Protein AF-A0A8J7RAK9-F1 (afdb_monomer)

Nearest PDB structures (foldseek):
  6xrw-assembly2_C  TM=6.186E-01  e=1.526E+00  Pseudomonas aeruginosa
  3kxe-assembly1_B  TM=7.123E-01  e=4.714E+00  Caulobacter vibrioides NA1000
  8c24-assembly1_B  TM=6.268E-01  e=6.250E+00  Mycobacterium tuberculosis H37Rv

Solvent-accessible surface area (backbone atoms only — not comparable to full-atom values): 3432 Å² total; per-residue (Å²): 125,69,62,63,62,55,48,60,61,67,47,77,81,36,75,66,56,57,50,35,55,59,39,23,76,75,65,37,60,73,55,23,51,56,54,48,52,52,54,51,52,51,52,53,48,50,34,64,74,68,70,49,76,88,74,91,126

Secondary structure (DSSP, 8-state):
-HHHHHHHHHT-S-HHHHHHHHHHHHH-HHHHHHHHHHHHHHHHHHHHHTT------

Foldseek 3Di:
DPPVVVVVVVVPVPPLVVQLVVVCVPPNNVVSVVVSVVVVVVVVVCCVVVVPDDDPD

Radius of gyration: 13.49 Å; Cα contacts (8 Å, |Δi|>4): 15; chains: 1; bounding box: 25×21×36 Å

Mean predicted aligned error: 9.66 Å

Structure (mmCIF, N/CA/C/O backbone):
data_AF-A0A8J7RAK9-F1
#
_entry.id   AF-A0A8J7RAK9-F1
#
loop_
_atom_site.group_PDB
_atom_site.id
_atom_site.type_symbol
_atom_site.label_atom_id
_atom_site.label_alt_id
_atom_site.label_comp_id
_atom_site.label_asym_id
_atom_site.label_entity_id
_atom_site.label_seq_id
_atom_site.pdbx_PDB_ins_code
_atom_site.Cartn_x
_atom_site.Cartn_y
_atom_site.Cartn_z
_atom_site.occupancy
_atom_site.B_iso_or_equiv
_atom_site.auth_seq_id
_atom_site.auth_comp_id
_atom_site.auth_asym_id
_atom_site.auth_atom_id
_atom_site.pdbx_PDB_model_num
ATOM 1 N N . MET A 1 1 ? 1.385 12.045 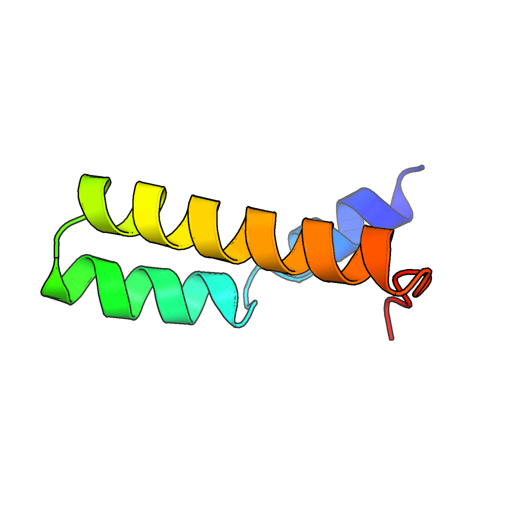-23.902 1.00 50.75 1 MET A N 1
ATOM 2 C CA . MET A 1 1 ? 1.536 12.346 -22.457 1.00 50.75 1 MET A CA 1
ATOM 3 C C . MET A 1 1 ? 0.223 12.501 -21.686 1.00 50.75 1 MET A C 1
ATOM 5 O O . MET A 1 1 ? 0.231 12.234 -20.496 1.00 50.75 1 MET A O 1
ATOM 9 N N . ASN A 1 2 ? -0.911 12.851 -22.311 1.00 54.03 2 ASN A N 1
ATOM 10 C CA . ASN A 1 2 ? -2.155 13.102 -21.563 1.00 54.03 2 ASN A CA 1
ATOM 11 C C . ASN A 1 2 ? -2.980 11.839 -21.215 1.00 54.03 2 ASN A C 1
ATOM 13 O O . ASN A 1 2 ? -3.826 11.890 -20.337 1.00 54.03 2 ASN A O 1
ATOM 17 N N . GLN A 1 3 ? -2.744 10.696 -21.871 1.00 56.75 3 GLN A N 1
ATOM 18 C CA . GLN A 1 3 ? -3.556 9.485 -21.662 1.00 56.75 3 GLN A CA 1
ATOM 19 C C . GLN A 1 3 ? -3.192 8.735 -20.370 1.00 56.75 3 GLN A C 1
ATOM 21 O O . GLN A 1 3 ? -4.086 8.346 -19.632 1.00 56.75 3 GLN A O 1
ATOM 26 N N . VAL A 1 4 ? -1.898 8.625 -20.043 1.00 56.16 4 VAL A N 1
ATOM 27 C CA . VAL A 1 4 ? -1.400 7.936 -18.834 1.00 56.16 4 VAL A CA 1
ATOM 28 C C . VAL A 1 4 ? -1.831 8.664 -17.559 1.00 56.16 4 VAL A C 1
ATOM 30 O O . VAL A 1 4 ? -2.367 8.055 -16.639 1.00 56.16 4 VAL A O 1
ATOM 33 N N . ALA A 1 5 ? -1.689 9.994 -17.529 1.00 49.59 5 ALA A N 1
ATOM 34 C CA .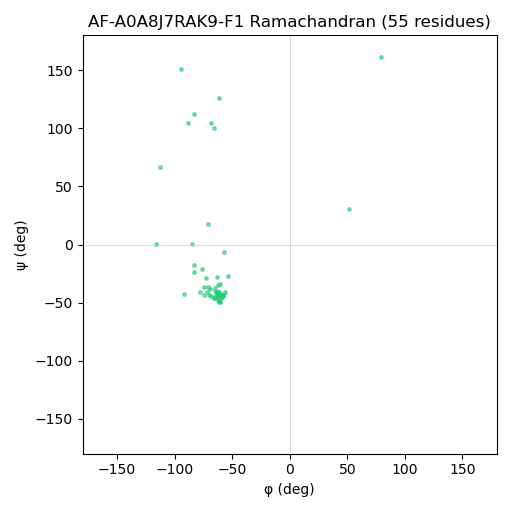 ALA A 1 5 ? -2.156 10.809 -16.409 1.00 49.59 5 ALA A CA 1
ATOM 35 C C . ALA A 1 5 ? -3.685 10.723 -16.230 1.00 49.59 5 ALA A C 1
ATOM 37 O O . ALA A 1 5 ? -4.176 10.720 -15.105 1.00 49.59 5 ALA A O 1
ATOM 38 N N . HIS A 1 6 ? -4.438 10.607 -17.329 1.00 54.09 6 HIS A N 1
ATOM 39 C CA . HIS A 1 6 ? -5.900 10.531 -17.313 1.00 54.09 6 HIS A CA 1
ATOM 40 C C . HIS A 1 6 ? -6.450 9.115 -17.032 1.00 54.09 6 HIS A C 1
ATOM 42 O O . HIS A 1 6 ? -7.577 8.963 -16.560 1.00 54.09 6 HIS A O 1
ATOM 48 N N . ALA A 1 7 ? -5.667 8.066 -17.297 1.00 56.66 7 ALA A N 1
ATOM 49 C CA . ALA A 1 7 ? -5.949 6.695 -16.868 1.00 56.66 7 ALA A CA 1
ATOM 50 C C . ALA A 1 7 ? -5.670 6.527 -15.364 1.00 56.66 7 ALA A C 1
ATOM 52 O O . ALA A 1 7 ? -6.523 6.032 -14.624 1.00 56.66 7 ALA A O 1
ATOM 53 N N . ALA A 1 8 ? -4.547 7.071 -14.884 1.00 51.31 8 ALA A N 1
ATOM 54 C CA . ALA A 1 8 ? -4.179 7.064 -13.469 1.00 51.31 8 ALA A CA 1
ATOM 55 C C . ALA A 1 8 ? -5.201 7.794 -12.573 1.00 51.31 8 ALA A C 1
ATOM 57 O O . ALA A 1 8 ? -5.457 7.364 -11.448 1.00 51.31 8 ALA A O 1
ATOM 58 N N . THR A 1 9 ? -5.840 8.862 -13.065 1.00 53.91 9 THR A N 1
ATOM 59 C CA . THR A 1 9 ? -6.925 9.542 -12.333 1.00 53.91 9 THR A CA 1
ATOM 60 C C . THR A 1 9 ? -8.231 8.741 -12.314 1.00 53.91 9 THR A C 1
ATOM 62 O O . THR A 1 9 ? -8.976 8.837 -11.336 1.00 53.91 9 THR A O 1
ATOM 65 N N . ARG A 1 10 ? -8.508 7.912 -13.334 1.00 53.34 10 ARG A N 1
ATOM 66 C CA . ARG A 1 10 ? -9.669 6.999 -13.364 1.00 53.34 10 ARG A CA 1
ATOM 67 C C . ARG A 1 10 ? -9.494 5.755 -12.492 1.00 53.34 10 ARG A C 1
ATOM 69 O O . ARG A 1 10 ? -10.490 5.222 -12.010 1.00 53.34 10 ARG A O 1
ATOM 76 N N . ALA A 1 11 ? -8.261 5.376 -12.165 1.00 54.91 11 ALA A N 1
ATOM 77 C CA . ALA A 1 11 ? -7.943 4.340 -11.179 1.00 54.91 11 ALA A CA 1
ATOM 78 C C . ALA A 1 11 ? -8.225 4.758 -9.713 1.00 54.91 11 ALA A C 1
ATOM 80 O O . ALA A 1 11 ? -7.751 4.119 -8.776 1.00 54.91 11 ALA A O 1
ATOM 81 N N . GLN A 1 12 ? -9.026 5.808 -9.478 1.00 51.12 12 GLN A N 1
ATOM 82 C CA . GLN A 1 12 ? -9.448 6.296 -8.154 1.00 51.12 12 GLN A CA 1
ATOM 83 C C . GLN A 1 12 ? -10.162 5.242 -7.274 1.00 51.12 12 GLN A C 1
ATOM 85 O O . GLN A 1 12 ? -10.401 5.495 -6.092 1.00 51.12 12 GLN A O 1
ATOM 90 N N . LYS A 1 13 ? -10.462 4.050 -7.801 1.00 55.69 13 LYS A N 1
ATOM 91 C CA . LYS A 1 13 ? -10.764 2.830 -7.034 1.00 55.69 13 LYS A CA 1
ATOM 92 C C . LYS A 1 13 ? -9.657 1.792 -7.234 1.00 55.69 13 LYS A C 1
ATOM 94 O O . LYS A 1 13 ? -9.872 0.765 -7.866 1.00 55.69 13 LYS A O 1
ATOM 99 N N . ASN A 1 14 ? -8.458 2.078 -6.738 1.00 70.56 14 ASN A N 1
ATOM 100 C CA . ASN A 1 14 ? -7.390 1.088 -6.722 1.00 70.56 14 ASN A CA 1
ATOM 101 C C . ASN A 1 14 ? -7.365 0.358 -5.374 1.00 70.56 14 ASN A C 1
ATOM 103 O O . ASN A 1 14 ? -7.702 0.910 -4.323 1.00 70.56 14 ASN A O 1
ATOM 107 N N . VAL A 1 15 ? -6.913 -0.892 -5.412 1.00 82.56 15 VAL A N 1
ATOM 108 C CA . VAL A 1 15 ? -6.753 -1.767 -4.240 1.00 82.56 15 VAL A CA 1
ATOM 109 C C . VAL A 1 15 ? -5.911 -1.099 -3.140 1.00 82.56 15 VAL A C 1
ATOM 111 O O . VAL A 1 15 ? -6.080 -1.374 -1.954 1.00 82.56 15 VAL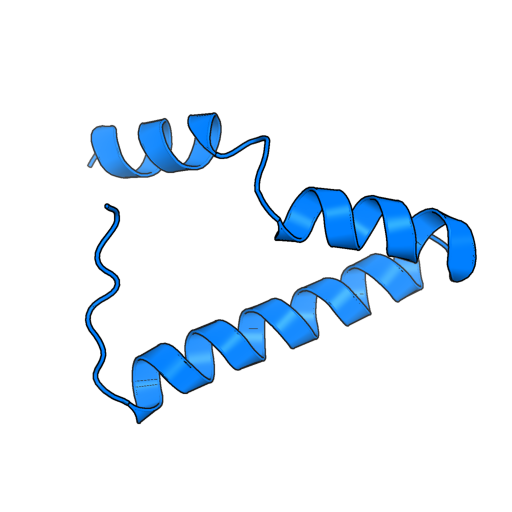 A O 1
ATOM 114 N N . LEU A 1 16 ? -5.013 -0.179 -3.509 1.00 85.25 16 LEU A N 1
ATOM 115 C CA . LEU A 1 16 ? -4.192 0.581 -2.568 1.00 85.25 16 LEU A CA 1
ATOM 116 C C . LEU A 1 16 ? -5.007 1.587 -1.742 1.00 85.25 16 LEU A C 1
ATOM 118 O O . LEU A 1 16 ? -4.738 1.729 -0.549 1.00 85.25 16 LEU A O 1
ATOM 122 N N . ARG A 1 17 ? -6.010 2.248 -2.333 1.00 85.19 17 ARG A N 1
ATOM 123 C CA . ARG A 1 17 ? -6.890 3.189 -1.629 1.00 85.19 17 ARG A CA 1
ATOM 124 C C . ARG A 1 17 ? -7.820 2.468 -0.666 1.00 85.19 17 ARG A C 1
ATOM 126 O O . ARG A 1 17 ? -7.95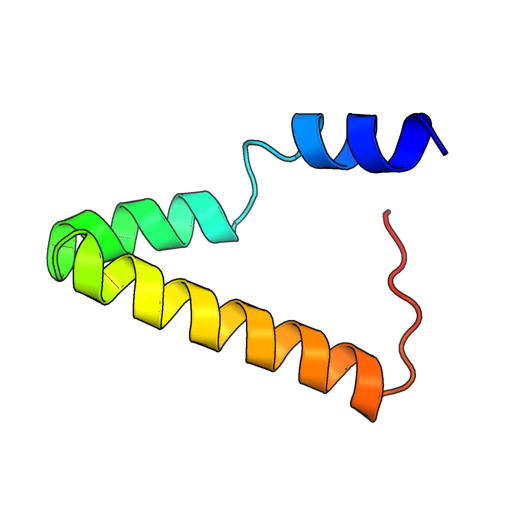8 2.905 0.471 1.00 85.19 17 ARG A O 1
ATOM 133 N N . GLU A 1 18 ? -8.401 1.350 -1.085 1.00 89.69 18 GLU A N 1
ATOM 134 C CA . GLU A 1 18 ? -9.233 0.517 -0.206 1.00 89.69 18 GLU A CA 1
ATOM 135 C C . GLU A 1 18 ? -8.419 -0.031 0.969 1.00 89.69 18 GLU A C 1
ATOM 137 O O . GLU A 1 18 ? -8.827 0.073 2.127 1.00 89.69 18 GLU A O 1
ATOM 142 N N . TRP A 1 19 ? -7.209 -0.522 0.686 1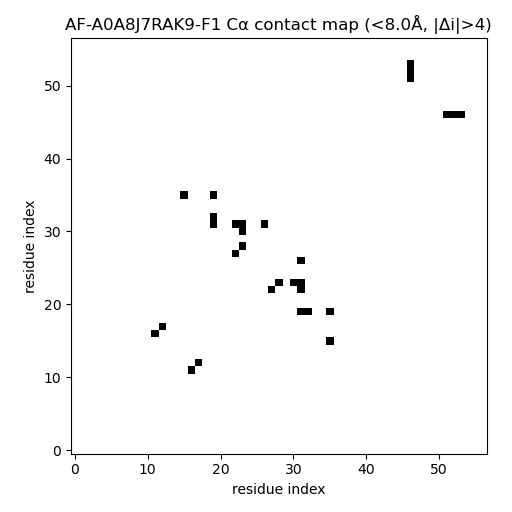.00 90.00 19 TRP A N 1
ATOM 143 C CA . TRP A 1 19 ? -6.285 -0.972 1.720 1.00 90.00 19 TRP A CA 1
ATOM 144 C C . TRP A 1 19 ? -5.895 0.161 2.679 1.00 90.00 19 TRP A C 1
ATOM 146 O O . TRP A 1 19 ? -5.851 -0.047 3.892 1.00 90.00 19 TRP A O 1
ATOM 156 N N . TYR A 1 20 ? -5.634 1.364 2.156 1.00 92.06 20 TYR A N 1
ATOM 157 C CA . TYR A 1 20 ? -5.327 2.539 2.968 1.00 92.06 20 TYR A CA 1
ATOM 158 C C . TYR A 1 20 ? -6.482 2.909 3.897 1.00 92.06 20 TYR A C 1
ATOM 160 O O . TYR A 1 20 ? -6.242 3.080 5.090 1.00 92.06 20 TYR A O 1
ATOM 168 N N . GLU A 1 21 ? -7.714 3.000 3.392 1.00 92.44 21 GLU A N 1
ATOM 169 C CA . GLU A 1 21 ? -8.877 3.363 4.210 1.00 92.44 21 GLU A CA 1
ATOM 170 C C . GLU A 1 21 ? -9.144 2.314 5.301 1.00 92.44 21 GLU A C 1
ATOM 172 O O . GLU A 1 21 ? -9.340 2.672 6.466 1.00 92.44 21 GLU A O 1
ATOM 177 N N . ALA A 1 22 ? -9.018 1.022 4.972 1.00 92.94 22 ALA A N 1
ATOM 178 C CA . ALA A 1 22 ? -9.103 -0.054 5.959 1.00 92.94 22 ALA A CA 1
ATOM 179 C C . ALA A 1 22 ? -8.019 0.075 7.044 1.00 92.94 22 ALA A C 1
ATOM 181 O O . ALA A 1 22 ? -8.295 -0.071 8.236 1.00 92.94 22 ALA A O 1
ATOM 182 N N . LYS A 1 23 ? -6.774 0.394 6.661 1.00 92.69 23 LYS A N 1
ATOM 183 C CA . LYS A 1 23 ? -5.667 0.543 7.616 1.00 92.69 23 LYS A CA 1
ATOM 184 C C . LYS A 1 23 ? -5.804 1.812 8.454 1.00 92.69 23 LYS A C 1
ATOM 186 O O . LYS A 1 23 ? -5.583 1.761 9.662 1.00 92.69 23 LYS A O 1
ATOM 191 N N . LYS A 1 24 ? -6.208 2.927 7.847 1.00 94.56 24 LYS A N 1
ATOM 192 C CA . LYS A 1 24 ? -6.439 4.223 8.500 1.00 94.56 24 LYS A CA 1
ATOM 193 C C . LYS A 1 24 ? -7.438 4.103 9.646 1.00 94.56 24 LYS A C 1
ATOM 195 O O . LYS A 1 24 ? -7.180 4.677 10.700 1.00 94.56 24 LYS A O 1
ATOM 200 N N . HIS A 1 25 ? -8.507 3.324 9.475 1.00 93.75 25 HIS A N 1
ATOM 201 C CA . HIS A 1 25 ? -9.482 3.081 10.541 1.00 93.75 25 HIS A CA 1
ATOM 202 C C . HIS A 1 25 ? -8.879 2.344 11.755 1.00 93.75 25 HIS A C 1
ATOM 204 O O . HIS A 1 25 ? -9.330 2.532 12.879 1.00 93.75 25 HIS A O 1
ATOM 210 N N . VAL A 1 26 ? -7.838 1.529 11.552 1.00 95.75 26 VAL A N 1
ATOM 211 C CA . VAL A 1 26 ? -7.208 0.725 12.616 1.00 95.75 26 VAL A CA 1
ATOM 212 C C . VAL A 1 26 ? -6.034 1.445 13.284 1.00 95.75 26 VAL A C 1
ATOM 214 O O . VAL A 1 26 ? -5.883 1.374 14.500 1.00 95.75 26 VAL A O 1
ATOM 217 N N . ILE A 1 27 ? -5.169 2.114 12.511 1.00 94.12 27 ILE A N 1
ATOM 218 C CA . ILE A 1 27 ? -3.891 2.663 13.017 1.00 94.12 27 ILE A CA 1
ATOM 219 C C . ILE A 1 27 ? -3.793 4.192 12.955 1.00 94.12 27 ILE A C 1
ATOM 221 O O . ILE A 1 27 ? -2.763 4.755 13.337 1.00 94.12 27 ILE A O 1
ATOM 225 N N . GLY A 1 28 ? -4.839 4.867 12.478 1.00 94.88 28 GLY A N 1
ATOM 226 C CA . GLY A 1 28 ? -4.856 6.309 12.258 1.00 94.88 28 GLY A CA 1
ATOM 227 C C . GLY A 1 28 ? -4.155 6.740 10.964 1.00 94.88 28 GLY A C 1
ATOM 228 O O . GLY A 1 28 ? -3.344 6.017 10.378 1.00 94.88 28 GLY A O 1
ATOM 229 N N . ALA A 1 29 ? -4.469 7.957 10.513 1.00 92.69 29 ALA A N 1
ATOM 230 C CA . ALA A 1 29 ? -4.077 8.461 9.196 1.00 92.69 29 ALA A CA 1
ATOM 231 C C . ALA A 1 29 ? -2.553 8.525 8.986 1.00 92.69 29 ALA A C 1
ATOM 233 O O . ALA A 1 29 ? -2.060 7.994 7.992 1.00 92.69 29 ALA A O 1
ATOM 234 N N . SER A 1 30 ? -1.789 9.103 9.920 1.00 93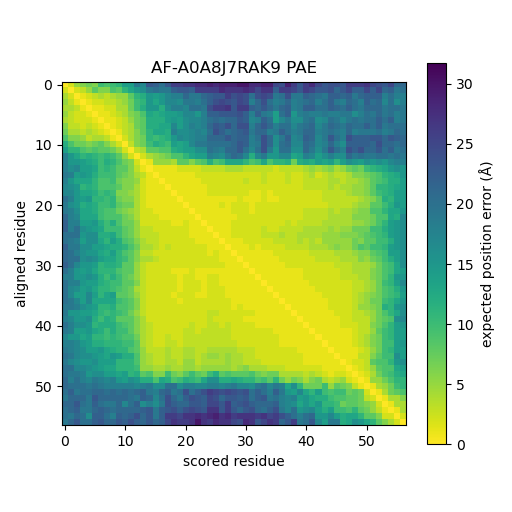.94 30 SER A N 1
ATOM 235 C CA . SER A 1 30 ? -0.338 9.293 9.747 1.00 93.94 30 SER A CA 1
ATOM 236 C C . SER A 1 30 ? 0.417 7.969 9.617 1.00 93.94 30 SER A C 1
ATOM 238 O O . SER A 1 30 ? 1.277 7.818 8.750 1.00 93.94 30 SER A O 1
ATOM 240 N N . LYS A 1 31 ? 0.062 6.967 10.433 1.00 95.06 31 LYS A N 1
ATOM 241 C CA . LYS A 1 31 ? 0.681 5.635 10.361 1.00 95.06 31 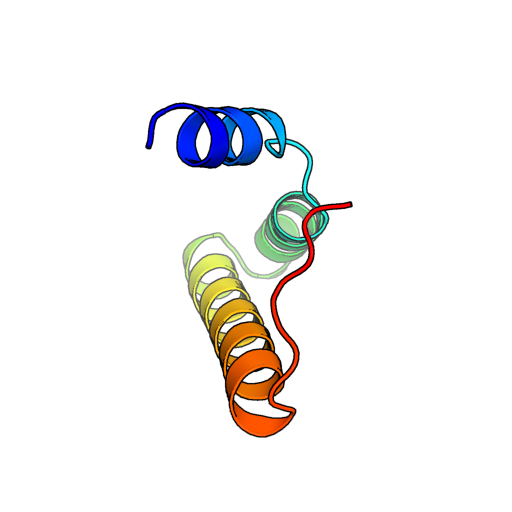LYS A CA 1
ATOM 242 C C . LYS A 1 31 ? 0.255 4.888 9.095 1.00 95.06 31 LYS A C 1
ATOM 244 O O . LYS A 1 31 ? 1.079 4.204 8.490 1.00 95.06 31 LYS A O 1
ATOM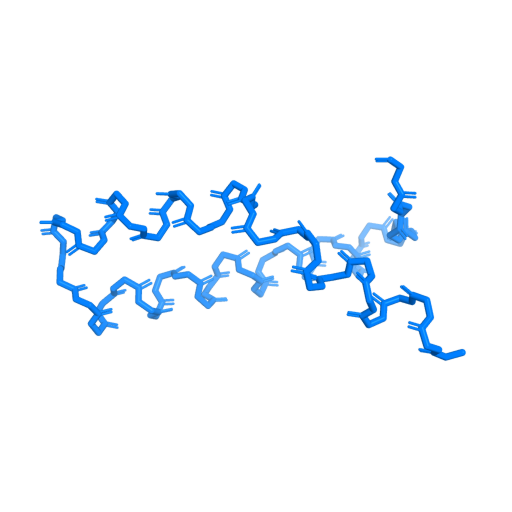 249 N N . ALA A 1 32 ? -0.999 5.047 8.668 1.00 95.00 32 ALA A N 1
ATOM 250 C CA . ALA A 1 32 ? -1.501 4.450 7.434 1.00 95.00 32 ALA A CA 1
ATOM 251 C C . ALA A 1 32 ? -0.816 5.016 6.179 1.00 95.00 32 ALA A C 1
ATOM 253 O O . ALA A 1 32 ? -0.501 4.241 5.279 1.00 95.00 32 ALA A O 1
ATOM 254 N N . ILE A 1 33 ? -0.505 6.319 6.136 1.00 94.94 33 ILE A N 1
ATOM 255 C CA . ILE A 1 33 ? 0.242 6.938 5.023 1.00 94.94 33 ILE A CA 1
ATOM 256 C C . ILE A 1 33 ? 1.647 6.334 4.910 1.00 94.94 33 ILE A C 1
ATOM 258 O O . ILE A 1 33 ? 2.051 5.912 3.828 1.00 94.94 33 ILE A O 1
ATOM 262 N N . ILE A 1 34 ? 2.377 6.226 6.025 1.00 95.75 34 ILE A N 1
ATOM 263 C CA . ILE A 1 34 ? 3.726 5.633 6.031 1.00 95.75 34 ILE A CA 1
ATOM 264 C C . ILE A 1 34 ? 3.675 4.158 5.601 1.00 95.75 34 ILE A C 1
ATOM 266 O O . ILE A 1 34 ? 4.523 3.696 4.835 1.00 95.75 34 ILE A O 1
ATOM 270 N N . ALA A 1 35 ? 2.676 3.406 6.070 1.00 94.44 35 ALA A N 1
ATOM 271 C CA . ALA A 1 35 ? 2.497 2.008 5.689 1.00 94.44 35 ALA A CA 1
ATOM 272 C C . ALA A 1 35 ? 2.172 1.850 4.191 1.00 94.44 35 ALA A C 1
ATOM 274 O O . ALA A 1 35 ? 2.710 0.954 3.539 1.00 94.44 35 ALA A O 1
ATOM 275 N N . LEU A 1 36 ? 1.347 2.744 3.639 1.00 94.06 36 LEU A N 1
ATOM 276 C CA . LEU A 1 36 ? 1.039 2.787 2.213 1.00 94.06 36 LEU A CA 1
ATOM 277 C C . LEU A 1 36 ? 2.290 3.097 1.380 1.00 94.06 36 LEU A C 1
ATOM 279 O O . LEU A 1 36 ? 2.555 2.399 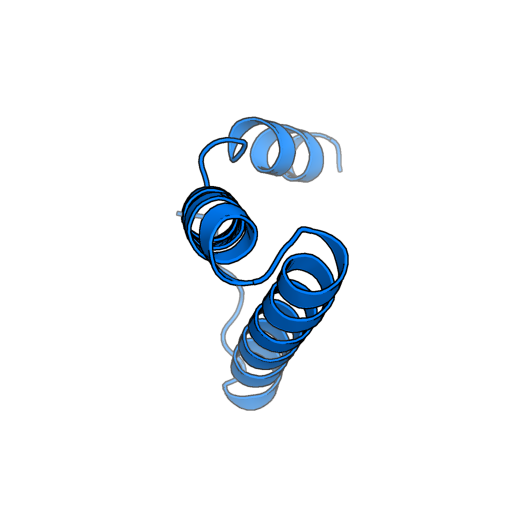0.403 1.00 94.06 36 LEU A O 1
ATOM 283 N N . ALA A 1 37 ? 3.088 4.083 1.796 1.00 91.75 37 ALA A N 1
ATOM 284 C CA . ALA A 1 37 ? 4.328 4.452 1.115 1.00 91.75 37 ALA A CA 1
ATOM 285 C C . ALA A 1 37 ? 5.310 3.272 1.030 1.00 91.75 37 ALA A C 1
ATOM 287 O O . ALA A 1 37 ? 5.835 2.992 -0.045 1.00 91.75 37 ALA A O 1
ATOM 288 N N . ARG A 1 38 ? 5.496 2.515 2.123 1.00 93.38 38 ARG A N 1
ATOM 289 C CA . ARG A 1 38 ? 6.323 1.292 2.105 1.00 93.38 38 ARG A CA 1
ATOM 290 C C . ARG A 1 38 ? 5.818 0.268 1.092 1.00 93.38 38 ARG A C 1
ATOM 292 O O . ARG A 1 38 ? 6.616 -0.284 0.346 1.00 93.38 38 ARG A O 1
ATOM 299 N N . LYS A 1 39 ? 4.501 0.054 1.032 1.00 88.62 39 LYS A N 1
ATOM 300 C CA . LYS A 1 39 ? 3.882 -0.885 0.086 1.00 88.62 39 LYS A CA 1
ATOM 301 C C . LYS A 1 39 ? 4.128 -0.472 -1.369 1.00 88.62 39 LYS A C 1
ATOM 303 O O . LYS A 1 39 ? 4.424 -1.329 -2.192 1.00 88.62 39 LYS A O 1
ATOM 308 N N . ILE A 1 40 ? 4.050 0.826 -1.670 1.00 89.44 40 ILE A N 1
ATOM 309 C CA . ILE A 1 40 ? 4.346 1.374 -3.004 1.00 89.44 40 ILE A CA 1
ATOM 310 C C . ILE A 1 40 ? 5.827 1.193 -3.355 1.00 89.44 40 ILE A C 1
ATOM 312 O O . ILE A 1 40 ? 6.128 0.718 -4.444 1.00 89.44 40 ILE A O 1
ATOM 316 N N . ILE A 1 41 ? 6.744 1.503 -2.433 1.00 91.19 41 ILE A N 1
ATOM 317 C CA . ILE A 1 41 ? 8.189 1.318 -2.646 1.00 91.19 41 ILE A CA 1
ATOM 318 C C . ILE A 1 41 ? 8.510 -0.147 -2.958 1.00 91.19 41 ILE A C 1
ATOM 320 O O . ILE A 1 41 ? 9.272 -0.415 -3.879 1.00 91.19 41 ILE A O 1
ATOM 324 N N . THR A 1 42 ? 7.903 -1.098 -2.244 1.00 88.19 42 THR A N 1
ATOM 325 C CA . THR A 1 42 ? 8.090 -2.531 -2.515 1.00 88.19 42 THR A CA 1
ATOM 326 C C . THR A 1 42 ? 7.583 -2.925 -3.902 1.00 88.19 42 THR A C 1
ATOM 328 O O . THR A 1 42 ? 8.269 -3.664 -4.596 1.00 88.19 42 THR A O 1
ATOM 331 N N . ILE A 1 43 ? 6.427 -2.411 -4.337 1.00 85.69 43 ILE A N 1
ATOM 332 C CA . ILE A 1 43 ? 5.915 -2.657 -5.697 1.00 85.69 43 ILE A CA 1
ATOM 333 C C . ILE A 1 43 ? 6.897 -2.113 -6.740 1.00 85.69 43 ILE A C 1
ATOM 335 O O . ILE A 1 43 ? 7.278 -2.843 -7.646 1.00 85.69 43 ILE A O 1
ATOM 339 N N . ILE A 1 44 ? 7.352 -0.867 -6.584 1.00 85.25 44 ILE A N 1
ATOM 340 C CA . ILE A 1 44 ? 8.326 -0.245 -7.494 1.00 85.25 44 ILE A CA 1
ATOM 341 C C . ILE A 1 44 ? 9.623 -1.058 -7.532 1.00 85.25 44 ILE A C 1
ATOM 343 O O . ILE A 1 44 ? 10.144 -1.329 -8.607 1.00 85.25 44 ILE A O 1
ATOM 347 N N . TRP A 1 45 ? 10.129 -1.479 -6.372 1.00 85.44 45 TRP A N 1
ATOM 348 C CA . TRP A 1 45 ? 11.328 -2.306 -6.285 1.00 85.44 45 TRP A CA 1
ATOM 349 C C . TRP A 1 45 ? 11.164 -3.635 -7.021 1.00 85.44 45 TRP A C 1
ATOM 351 O O . TRP A 1 45 ? 12.045 -4.001 -7.788 1.00 85.44 45 TRP A O 1
ATOM 361 N N . HIS A 1 46 ? 10.039 -4.332 -6.840 1.00 80.81 46 HIS A N 1
ATOM 362 C CA . HIS A 1 46 ? 9.770 -5.569 -7.572 1.00 80.81 46 HIS A CA 1
ATOM 363 C C . HIS A 1 46 ? 9.710 -5.348 -9.084 1.00 80.81 46 HIS A C 1
ATOM 365 O O . HIS A 1 46 ? 10.281 -6.148 -9.813 1.00 80.81 46 HIS A O 1
ATOM 371 N N . LEU A 1 47 ? 9.092 -4.259 -9.550 1.00 79.25 47 LEU A N 1
ATOM 372 C CA . LEU A 1 47 ? 9.044 -3.931 -10.979 1.00 79.25 47 LEU A CA 1
ATOM 373 C C . LEU A 1 47 ? 10.444 -3.658 -11.551 1.00 79.25 47 LEU A C 1
ATOM 375 O O . LEU A 1 47 ? 10.782 -4.171 -12.609 1.00 79.25 47 LEU A O 1
ATOM 379 N N . ILE A 1 48 ? 11.280 -2.905 -10.825 1.00 83.12 48 ILE A N 1
ATOM 380 C CA . ILE A 1 48 ? 12.657 -2.602 -11.248 1.00 83.12 48 ILE A CA 1
ATOM 381 C C . ILE A 1 48 ? 13.538 -3.859 -11.226 1.00 83.12 48 ILE A C 1
ATOM 383 O O . ILE A 1 48 ? 14.319 -4.075 -12.144 1.00 83.12 48 ILE A O 1
ATOM 387 N N . VAL A 1 49 ? 13.451 -4.676 -10.172 1.00 82.75 49 VAL A N 1
ATOM 388 C CA . VAL A 1 49 ? 14.326 -5.847 -9.988 1.00 82.75 49 VAL A CA 1
ATOM 389 C C . VAL A 1 49 ? 13.956 -7.005 -10.901 1.00 82.75 49 VAL A C 1
ATOM 391 O O . VAL A 1 49 ? 14.848 -7.717 -11.352 1.00 82.75 49 VAL A O 1
ATOM 394 N N . ASN A 1 50 ? 12.665 -7.211 -11.158 1.00 76.56 50 ASN A N 1
ATOM 395 C CA . ASN A 1 50 ? 12.208 -8.296 -12.022 1.00 76.56 50 ASN A CA 1
ATOM 396 C C . ASN A 1 50 ? 12.232 -7.919 -13.515 1.00 76.56 50 ASN A C 1
ATOM 398 O O . ASN A 1 50 ? 11.858 -8.755 -14.330 1.00 76.56 50 ASN A O 1
ATOM 402 N N . ASP A 1 51 ? 12.654 -6.694 -13.862 1.00 62.94 51 ASP A N 1
ATOM 403 C CA . ASP A 1 51 ? 12.641 -6.142 -15.230 1.00 62.94 51 ASP A CA 1
ATOM 404 C C . ASP A 1 51 ? 11.264 -6.287 -15.914 1.00 62.94 51 ASP A C 1
ATOM 406 O O . ASP A 1 51 ? 11.140 -6.455 -17.127 1.00 62.94 51 ASP A O 1
ATOM 410 N N . GLU A 1 52 ? 10.197 -6.262 -15.108 1.00 62.22 52 GLU A N 1
ATOM 411 C CA . GLU A 1 52 ? 8.824 -6.356 -15.590 1.00 62.22 52 GLU A CA 1
ATOM 412 C C . GLU A 1 52 ? 8.362 -4.962 -16.023 1.00 62.22 52 GLU A C 1
ATOM 414 O O . GLU A 1 52 ? 8.172 -4.057 -15.204 1.00 62.22 52 GLU A O 1
ATOM 419 N N . GLU A 1 53 ? 8.158 -4.784 -17.328 1.00 61.59 53 GLU A N 1
ATOM 420 C CA . GLU A 1 53 ? 7.524 -3.584 -17.862 1.00 61.59 53 GLU A CA 1
ATOM 421 C C . GLU A 1 53 ? 6.097 -3.485 -17.297 1.00 61.59 53 GLU A C 1
ATOM 423 O O . GLU A 1 53 ? 5.309 -4.431 -17.374 1.00 61.59 53 GLU A O 1
ATOM 428 N N . TYR A 1 54 ? 5.753 -2.349 -16.686 1.00 58.69 54 TYR A N 1
ATOM 429 C CA . TYR A 1 54 ? 4.409 -2.135 -16.154 1.00 58.69 54 TYR A CA 1
ATOM 430 C C . TYR A 1 54 ? 3.397 -2.101 -17.310 1.00 58.69 54 TYR A C 1
ATOM 432 O O . TYR A 1 54 ? 3.247 -1.085 -17.991 1.00 58.69 54 TYR A O 1
ATOM 440 N N . VAL A 1 55 ? 2.697 -3.216 -17.529 1.00 59.22 55 VAL A N 1
ATOM 441 C CA . VAL A 1 55 ? 1.603 -3.316 -18.500 1.00 59.22 55 VAL A CA 1
ATOM 442 C C . VAL A 1 55 ? 0.300 -2.911 -17.814 1.00 59.22 55 VAL A C 1
ATOM 444 O O . VAL A 1 55 ? -0.274 -3.674 -17.039 1.00 59.22 55 VAL A O 1
ATOM 447 N N . ASP A 1 56 ? -0.168 -1.702 -18.118 1.00 48.81 56 ASP A N 1
ATOM 448 C CA . ASP A 1 56 ? -1.534 -1.258 -17.826 1.00 48.81 56 ASP A CA 1
ATOM 449 C C . ASP A 1 56 ? -2.483 -2.061 -18.734 1.00 48.81 56 ASP A C 1
ATOM 451 O O . ASP A 1 56 ? -2.502 -1.861 -19.953 1.00 48.81 56 ASP A O 1
ATOM 455 N N . ARG A 1 57 ? -3.189 -3.045 -18.171 1.00 49.47 57 ARG A N 1
ATOM 456 C CA . ARG A 1 57 ? -4.158 -3.883 -18.890 1.00 49.47 57 ARG A CA 1
ATOM 457 C C . ARG A 1 57 ? -5.533 -3.791 -18.252 1.00 49.47 57 ARG A C 1
ATOM 459 O O . ARG A 1 57 ? -5.601 -3.852 -17.005 1.00 49.47 57 ARG A O 1
#

pLDDT: mean 77.28, std 17.21, range [48.81, 95.75]

Sequence (57 aa):
MNQVAHAATRAQKNVLREWYEAKKHVIGASKAIIALARKIITIIWHLIVNDEEYVDR